Protein AF-A0A7S1H956-F1 (afdb_monomer_lite)

Radius of gyration: 16.51 Å; chains: 1; bounding box: 35×39×51 Å

Structure (mmCIF, N/CA/C/O backbone):
data_AF-A0A7S1H956-F1
#
_entry.id   AF-A0A7S1H956-F1
#
loop_
_atom_site.group_PDB
_atom_site.id
_atom_site.type_symbol
_atom_site.label_atom_id
_atom_site.label_alt_id
_atom_site.label_comp_id
_atom_site.label_asym_id
_atom_site.label_entity_id
_atom_site.label_seq_id
_atom_site.pdbx_PDB_ins_code
_atom_site.Cartn_x
_atom_site.Cartn_y
_atom_site.Cartn_z
_atom_site.occupancy
_atom_site.B_iso_or_equiv
_atom_site.auth_seq_id
_atom_site.auth_comp_id
_atom_site.auth_asym_id
_atom_site.auth_atom_id
_atom_site.pdbx_PDB_model_num
ATOM 1 N N . MET A 1 1 ? -16.753 0.304 27.787 1.00 41.56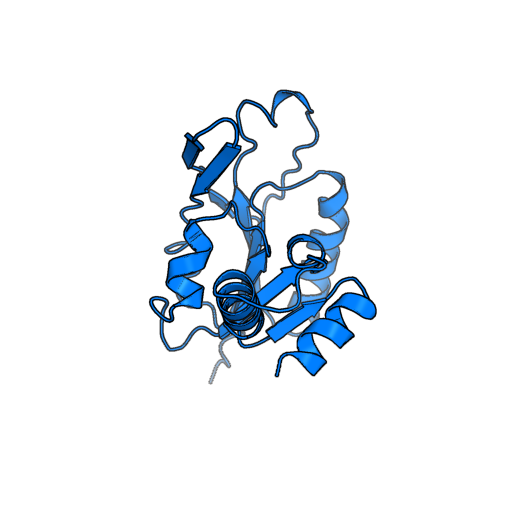 1 MET A N 1
ATOM 2 C CA . MET A 1 1 ? -15.673 -0.379 27.042 1.00 41.56 1 MET A CA 1
ATOM 3 C C . MET A 1 1 ? -15.398 0.454 25.802 1.00 41.56 1 MET A C 1
ATOM 5 O O . MET A 1 1 ? -16.327 0.663 25.037 1.00 41.56 1 MET A O 1
ATOM 9 N N . SER A 1 2 ? -14.199 1.025 25.660 1.00 50.59 2 SER A N 1
ATOM 10 C CA . SER A 1 2 ? -13.830 1.752 24.438 1.00 50.59 2 SER A CA 1
ATOM 11 C C . SER A 1 2 ? -13.749 0.735 23.302 1.00 50.59 2 SER A C 1
ATOM 13 O O . SER A 1 2 ? -12.949 -0.196 23.386 1.00 50.59 2 SER A O 1
ATOM 15 N N . VAL A 1 3 ? -14.621 0.845 22.301 1.00 58.50 3 VAL A N 1
ATOM 16 C CA . VAL A 1 3 ? -14.518 0.021 21.093 1.00 58.50 3 VAL A CA 1
ATOM 17 C C . VAL A 1 3 ? -13.251 0.476 20.378 1.00 58.50 3 VAL A C 1
ATOM 19 O O . VAL A 1 3 ? -13.143 1.638 19.987 1.00 58.50 3 VAL A O 1
ATOM 22 N N . SER A 1 4 ? -12.261 -0.410 20.267 1.00 82.62 4 SER A N 1
ATOM 23 C CA . SER A 1 4 ? -11.041 -0.121 19.516 1.00 82.62 4 SER A CA 1
ATOM 24 C C . SER A 1 4 ? -11.409 0.187 18.067 1.00 82.62 4 SER A C 1
ATOM 26 O O . SER A 1 4 ? -12.098 -0.605 17.422 1.00 82.62 4 SER A O 1
ATOM 28 N N . ARG A 1 5 ? -10.970 1.342 17.566 1.00 91.25 5 ARG A N 1
ATOM 29 C CA . ARG A 1 5 ? -11.210 1.759 16.182 1.00 91.25 5 ARG A CA 1
ATOM 30 C C . ARG A 1 5 ? -10.495 0.800 15.223 1.00 91.25 5 ARG A C 1
ATOM 32 O O . ARG A 1 5 ? -9.301 0.580 15.435 1.00 91.25 5 ARG A O 1
ATOM 39 N N . PRO A 1 6 ? -11.168 0.257 14.191 1.00 94.88 6 PRO A N 1
ATOM 40 C CA . PRO A 1 6 ? -10.502 -0.593 13.213 1.00 94.88 6 PRO A CA 1
ATOM 41 C C . PRO A 1 6 ? -9.398 0.172 12.483 1.00 94.88 6 PRO A C 1
ATOM 43 O O . PRO A 1 6 ? -9.610 1.313 12.055 1.00 94.88 6 PRO A O 1
ATOM 46 N N . ARG A 1 7 ? -8.233 -0.455 12.331 1.00 96.06 7 ARG A N 1
ATOM 47 C CA . ARG A 1 7 ? -7.028 0.147 11.750 1.00 96.06 7 ARG A CA 1
ATOM 48 C C . ARG A 1 7 ? -6.772 -0.426 10.362 1.00 96.06 7 ARG A C 1
ATOM 50 O O . ARG A 1 7 ? -6.615 -1.638 10.196 1.00 96.06 7 ARG A O 1
ATOM 57 N N . VAL A 1 8 ? -6.709 0.451 9.366 1.00 96.94 8 VAL A N 1
ATOM 58 C CA . VAL A 1 8 ? -6.522 0.101 7.956 1.00 96.94 8 VAL A CA 1
ATOM 59 C C . VAL A 1 8 ? -5.231 0.725 7.450 1.00 96.94 8 VAL A C 1
ATOM 61 O O . VAL A 1 8 ? -5.085 1.944 7.441 1.00 96.94 8 VAL A O 1
ATOM 64 N N . ALA A 1 9 ? -4.310 -0.109 6.981 1.00 97.00 9 ALA A N 1
ATOM 65 C CA . ALA A 1 9 ? -3.081 0.328 6.340 1.00 97.00 9 ALA A CA 1
ATOM 66 C C . ALA A 1 9 ? -3.213 0.251 4.819 1.00 97.00 9 ALA A C 1
ATOM 68 O O . ALA A 1 9 ? -3.568 -0.792 4.274 1.00 97.00 9 ALA A O 1
ATOM 69 N N . VAL A 1 10 ? -2.874 1.331 4.121 1.00 97.31 10 VAL A N 1
ATOM 70 C CA . VAL A 1 10 ? -2.834 1.382 2.659 1.00 97.31 10 VAL A CA 1
ATOM 71 C C . VAL A 1 10 ? -1.410 1.625 2.198 1.00 97.31 10 VAL A C 1
ATOM 73 O O . VAL A 1 10 ? -0.765 2.584 2.620 1.00 97.31 10 VAL A O 1
ATOM 76 N N . LEU A 1 11 ? -0.921 0.744 1.329 1.00 95.88 11 LEU A N 1
ATOM 77 C CA . LEU A 1 11 ? 0.460 0.747 0.875 1.00 95.88 11 LEU A CA 1
ATOM 78 C C . LEU A 1 11 ? 0.549 1.396 -0.501 1.00 95.88 11 LEU A C 1
ATOM 80 O O . LEU A 1 11 ? -0.257 1.122 -1.391 1.00 95.88 11 LEU A O 1
ATOM 84 N N . GLN A 1 12 ? 1.555 2.241 -0.687 1.00 93.88 12 GLN A N 1
ATOM 85 C CA . GLN A 1 12 ? 1.967 2.771 -1.981 1.00 93.88 12 GLN A CA 1
ATOM 86 C C . GLN A 1 12 ? 3.472 2.577 -2.132 1.00 93.88 12 GLN A C 1
ATOM 88 O O . GLN A 1 12 ? 4.239 2.952 -1.250 1.00 93.88 12 GLN A O 1
ATOM 93 N N . HIS A 1 13 ? 3.942 2.037 -3.255 1.00 90.81 13 HIS A N 1
ATOM 94 C CA . HIS A 1 13 ? 5.391 1.924 -3.446 1.00 90.81 13 HIS A CA 1
ATOM 95 C C . HIS A 1 13 ? 6.055 3.308 -3.568 1.00 90.81 13 HIS A C 1
ATOM 97 O O . HIS A 1 13 ? 7.206 3.466 -3.180 1.00 90.81 13 HIS A O 1
ATOM 103 N N . ARG A 1 14 ? 5.317 4.306 -4.072 1.00 90.38 14 ARG A N 1
ATOM 104 C CA . ARG A 1 14 ? 5.661 5.733 -4.069 1.00 90.38 14 ARG A CA 1
ATOM 105 C C . ARG A 1 14 ? 4.384 6.563 -3.987 1.00 90.38 14 ARG A C 1
ATOM 107 O O . ARG A 1 14 ? 3.371 6.181 -4.576 1.00 90.38 14 ARG A O 1
ATOM 114 N N . LEU A 1 15 ? 4.424 7.704 -3.306 1.00 90.56 15 LEU A N 1
ATOM 115 C CA . LEU A 1 15 ? 3.285 8.619 -3.258 1.00 90.56 15 LEU A CA 1
ATOM 116 C C . LEU A 1 15 ? 3.361 9.625 -4.409 1.00 90.56 15 LEU A C 1
ATOM 118 O O . LEU A 1 15 ? 4.283 10.431 -4.488 1.00 90.56 15 LEU A O 1
ATOM 122 N N . LEU A 1 16 ? 2.381 9.574 -5.309 1.00 89.19 16 LEU A N 1
ATOM 123 C CA . LEU A 1 16 ? 2.305 10.468 -6.464 1.00 89.19 16 LEU A CA 1
ATOM 124 C C . LEU A 1 16 ? 1.541 11.741 -6.118 1.00 89.19 16 LEU A C 1
ATOM 126 O O . LEU A 1 16 ? 0.505 11.669 -5.459 1.00 89.19 16 LEU A O 1
ATOM 130 N N . HIS A 1 17 ? 1.998 12.890 -6.618 1.00 87.75 17 HIS A N 1
ATOM 131 C CA . HIS A 1 17 ? 1.396 14.191 -6.318 1.00 87.75 17 HIS A CA 1
ATOM 132 C C . HIS A 1 17 ? -0.106 14.241 -6.653 1.00 87.75 17 HIS A C 1
ATOM 134 O O . HIS A 1 17 ? -0.912 14.713 -5.858 1.00 87.75 17 HIS A O 1
ATOM 140 N N . TYR A 1 18 ? -0.524 13.653 -7.778 1.00 88.81 18 TYR A N 1
ATOM 141 C CA . TYR A 1 18 ? -1.945 13.605 -8.143 1.00 88.81 18 TYR A CA 1
ATOM 142 C C . TYR A 1 18 ? -2.798 12.731 -7.200 1.00 88.81 18 TYR A C 1
ATOM 144 O O . TYR A 1 18 ? -4.018 12.869 -7.179 1.00 88.81 18 TYR A O 1
ATOM 152 N N . ARG A 1 19 ? -2.188 11.820 -6.423 1.00 91.12 19 ARG A N 1
ATOM 153 C CA . ARG A 1 19 ? -2.896 10.957 -5.458 1.00 91.12 19 ARG A CA 1
ATOM 154 C C . ARG A 1 19 ? -3.097 11.621 -4.098 1.00 91.12 19 ARG A C 1
ATOM 156 O O . ARG A 1 19 ? -3.827 11.072 -3.280 1.00 91.12 19 ARG A O 1
ATOM 163 N N . LEU A 1 20 ? -2.503 12.789 -3.849 1.00 93.44 20 LEU A N 1
ATOM 164 C CA . LEU A 1 20 ? -2.624 13.480 -2.561 1.00 93.44 20 LEU A CA 1
ATOM 165 C C . LEU A 1 20 ? -4.085 13.776 -2.204 1.00 93.44 20 LEU A C 1
ATOM 167 O O . LEU A 1 20 ? -4.537 13.413 -1.122 1.00 93.44 20 LEU A O 1
ATOM 171 N N . GLY A 1 21 ? -4.846 14.347 -3.145 1.00 94.94 21 GLY A N 1
ATOM 172 C CA . GLY A 1 21 ? -6.262 14.665 -2.930 1.00 94.94 21 GLY A CA 1
ATOM 173 C C . GLY A 1 21 ? -7.121 13.429 -2.649 1.00 94.94 21 GLY A C 1
ATOM 174 O O . GLY A 1 21 ? -7.993 13.471 -1.785 1.00 94.94 21 GLY A O 1
ATOM 175 N N . LEU A 1 22 ? -6.827 12.309 -3.316 1.00 95.12 22 LEU A N 1
ATOM 176 C CA . LEU A 1 22 ? -7.491 11.029 -3.062 1.00 95.12 22 LEU A CA 1
ATOM 177 C C . LEU A 1 22 ? -7.268 10.564 -1.618 1.00 95.12 22 LEU A C 1
ATOM 179 O O . LEU A 1 22 ? -8.222 10.182 -0.947 1.00 95.12 22 LEU A O 1
ATOM 183 N N . PHE A 1 23 ? -6.025 10.599 -1.135 1.00 96.44 23 PHE A N 1
ATOM 184 C CA . PHE A 1 23 ? -5.698 10.126 0.210 1.00 96.44 23 PHE A CA 1
ATOM 185 C C . PHE A 1 23 ? -6.210 11.045 1.319 1.00 96.44 23 PHE A C 1
ATOM 187 O O . PHE A 1 23 ? -6.644 10.539 2.351 1.00 96.44 23 PHE A O 1
ATOM 194 N N . GLU A 1 24 ? -6.230 12.362 1.108 1.00 97.00 24 GLU A N 1
ATOM 195 C CA . GLU A 1 24 ? -6.876 13.291 2.045 1.00 97.00 24 GLU A CA 1
ATOM 196 C C . GLU A 1 24 ? -8.378 13.011 2.172 1.00 97.00 24 GLU A C 1
ATOM 198 O O . GLU A 1 24 ? -8.896 12.844 3.278 1.00 97.00 24 GLU A O 1
ATOM 203 N N . GLN A 1 25 ? -9.080 12.871 1.043 1.00 97.12 25 GLN A N 1
ATOM 204 C CA . GLN A 1 25 ? -10.508 12.546 1.055 1.00 97.12 25 GLN A CA 1
ATOM 205 C C . GLN A 1 25 ? -10.776 11.171 1.672 1.00 97.12 25 GLN A C 1
ATOM 207 O O . GLN A 1 25 ? -11.722 11.021 2.447 1.00 97.12 25 GLN A O 1
ATOM 212 N N . LEU A 1 26 ? -9.928 10.180 1.382 1.00 96.69 26 LEU A N 1
ATOM 213 C CA . LEU A 1 26 ? -10.033 8.849 1.972 1.00 96.69 26 LEU A CA 1
ATOM 214 C C . LEU A 1 26 ? -9.862 8.904 3.493 1.00 96.69 26 LEU A C 1
ATOM 216 O O . LEU A 1 26 ? -10.647 8.286 4.209 1.00 96.69 26 LEU A O 1
ATOM 220 N N . ARG A 1 27 ? -8.902 9.689 4.000 1.00 96.56 27 ARG A N 1
ATOM 221 C CA . ARG A 1 27 ? -8.704 9.875 5.443 1.00 96.56 27 ARG A CA 1
ATOM 222 C C . ARG A 1 27 ? -9.937 10.477 6.108 1.00 96.56 27 ARG A C 1
ATOM 224 O O . ARG A 1 27 ? -10.394 9.945 7.114 1.00 96.56 27 ARG A O 1
ATOM 231 N N . ILE A 1 28 ? -10.513 11.530 5.526 1.00 97.19 28 ILE A N 1
ATOM 232 C CA . ILE A 1 28 ? -11.742 12.165 6.032 1.00 97.19 28 ILE A CA 1
ATOM 233 C C . ILE A 1 28 ? -12.913 11.168 6.025 1.00 97.19 28 ILE A C 1
ATOM 235 O O . ILE A 1 28 ? -13.656 11.053 7.004 1.00 97.19 28 ILE A O 1
ATOM 239 N N . ALA A 1 29 ? -13.067 10.405 4.941 1.00 97.38 29 ALA A N 1
ATOM 240 C CA . ALA A 1 29 ? -14.120 9.403 4.816 1.00 97.38 29 ALA A CA 1
ATOM 241 C C . ALA A 1 29 ? -13.970 8.260 5.836 1.00 97.38 29 ALA A C 1
ATOM 243 O O . ALA A 1 29 ? -14.979 7.813 6.387 1.00 97.38 29 ALA A O 1
ATOM 244 N N . CYS A 1 30 ? -12.742 7.817 6.113 1.00 96.38 30 CYS A N 1
ATOM 245 C CA . CYS A 1 30 ? -12.435 6.838 7.155 1.00 96.38 30 CYS A CA 1
ATOM 246 C C . CYS A 1 30 ? -12.718 7.393 8.555 1.00 96.38 30 CYS A C 1
ATOM 248 O O . CYS A 1 30 ? -13.404 6.734 9.337 1.00 96.38 30 CYS A O 1
ATOM 250 N N . GLU A 1 31 ? -12.280 8.621 8.840 1.00 95.94 31 GLU A N 1
ATOM 251 C CA . GLU A 1 31 ? -12.477 9.272 10.138 1.00 95.94 31 GLU A CA 1
ATOM 252 C C . GLU A 1 31 ? -13.967 9.409 10.474 1.00 95.94 31 GLU A C 1
ATOM 254 O O . GLU A 1 31 ? -14.401 9.003 11.550 1.00 95.94 31 GLU A O 1
ATOM 259 N N . SER A 1 32 ? -14.783 9.864 9.514 1.00 96.50 32 SER A N 1
ATOM 260 C CA . SER A 1 32 ? -16.244 9.969 9.683 1.00 96.50 32 SER A CA 1
ATOM 261 C C . SER A 1 32 ? -16.947 8.630 9.954 1.00 96.50 32 SER A C 1
ATOM 263 O O . SER A 1 32 ? -18.083 8.615 10.422 1.00 96.50 32 SER A O 1
ATOM 265 N N . ARG A 1 33 ? -16.280 7.503 9.673 1.00 95.94 33 ARG A N 1
ATOM 266 C CA . ARG A 1 3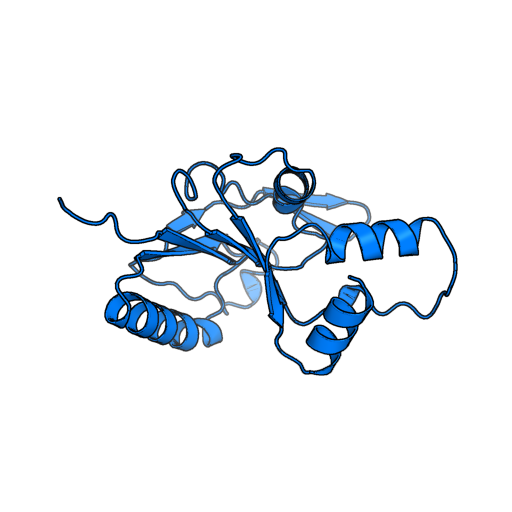3 ? -16.770 6.134 9.902 1.00 95.94 33 ARG A CA 1
ATOM 267 C C . ARG A 1 33 ? -16.110 5.460 11.108 1.00 95.94 33 ARG A C 1
ATOM 269 O O . ARG A 1 33 ? -16.330 4.273 11.328 1.00 95.94 33 ARG A O 1
ATOM 276 N N . GLY A 1 34 ? -15.298 6.186 11.879 1.00 96.00 34 GLY A N 1
ATOM 277 C CA . GLY A 1 34 ? -14.598 5.646 13.045 1.00 96.00 34 GLY A CA 1
ATOM 278 C C . GLY A 1 34 ? -13.433 4.711 12.704 1.00 96.00 34 GLY A C 1
ATOM 279 O O . GLY A 1 34 ? -12.987 3.960 13.569 1.00 96.00 34 GLY A O 1
ATOM 280 N N . LEU A 1 35 ? -12.918 4.756 11.473 1.00 95.75 35 LEU A N 1
ATOM 281 C CA . LEU A 1 35 ? -11.761 3.976 11.028 1.00 95.75 35 LEU A CA 1
ATOM 282 C C . LEU A 1 35 ? -10.475 4.789 11.219 1.00 95.75 35 LEU A C 1
ATOM 284 O O . LEU A 1 35 ? -10.481 6.003 11.026 1.00 95.75 35 LEU A O 1
ATOM 288 N N . ASP A 1 36 ? -9.383 4.134 11.601 1.00 95.81 36 ASP A N 1
ATOM 289 C CA . ASP A 1 36 ? -8.035 4.717 11.629 1.00 95.81 36 ASP A CA 1
ATOM 290 C C . ASP A 1 36 ? -7.301 4.334 10.337 1.00 95.81 36 ASP A C 1
ATOM 292 O O . ASP A 1 36 ? -6.993 3.161 10.116 1.00 95.81 36 ASP A O 1
ATOM 296 N N . LEU A 1 37 ? -7.065 5.313 9.459 1.00 97.19 37 LEU A N 1
ATOM 297 C CA . LEU A 1 37 ? -6.374 5.108 8.188 1.00 97.19 37 LEU A CA 1
ATOM 298 C C . LEU A 1 37 ? -4.894 5.468 8.315 1.00 97.19 37 LEU A C 1
ATOM 300 O O . LEU A 1 37 ? -4.543 6.621 8.561 1.00 97.19 37 LEU A O 1
ATOM 304 N N . GLN A 1 38 ? -4.032 4.508 7.997 1.00 96.50 38 GLN A N 1
ATOM 305 C CA . GLN A 1 38 ? -2.597 4.710 7.856 1.00 96.50 38 GLN A CA 1
ATOM 306 C C . GLN A 1 38 ? -2.198 4.591 6.392 1.00 96.50 38 GLN A C 1
ATOM 308 O O . GLN A 1 38 ? -2.434 3.574 5.743 1.00 96.50 38 GLN A O 1
ATOM 313 N N . LEU A 1 39 ? -1.560 5.632 5.867 1.00 97.06 39 LEU A N 1
ATOM 314 C CA . LEU A 1 39 ? -0.930 5.589 4.556 1.00 97.06 39 LEU A CA 1
ATOM 315 C C . LEU A 1 39 ? 0.556 5.323 4.746 1.00 97.06 39 LEU A C 1
ATOM 317 O O . LEU A 1 39 ? 1.253 6.129 5.359 1.00 97.06 39 LEU A O 1
ATOM 321 N N . ILE A 1 40 ? 1.035 4.214 4.195 1.00 96.19 40 ILE A N 1
ATOM 322 C CA . ILE A 1 40 ? 2.453 3.880 4.168 1.00 96.19 40 ILE A CA 1
ATOM 323 C C . ILE A 1 40 ? 2.929 4.005 2.730 1.00 96.19 40 ILE A C 1
ATOM 325 O O . ILE A 1 40 ? 2.409 3.331 1.837 1.00 96.19 40 ILE A O 1
ATOM 329 N N . HIS A 1 41 ? 3.930 4.848 2.494 1.00 94.94 41 HIS A N 1
ATOM 330 C CA . HIS A 1 41 ? 4.508 4.986 1.166 1.00 94.94 41 HIS A CA 1
ATOM 331 C C . HIS A 1 41 ? 6.023 4.871 1.153 1.00 94.94 41 HIS A C 1
ATOM 333 O O . HIS A 1 41 ? 6.704 5.210 2.116 1.00 94.94 41 HIS A O 1
ATOM 339 N N . GLY A 1 42 ? 6.548 4.377 0.039 1.00 90.31 42 GLY A N 1
ATOM 340 C CA . GLY A 1 42 ? 7.977 4.381 -0.205 1.00 90.31 42 GLY A CA 1
ATOM 341 C C . GLY A 1 42 ? 8.488 5.735 -0.691 1.00 90.31 42 GLY A C 1
ATOM 342 O O . GLY A 1 42 ? 7.716 6.566 -1.187 1.00 90.31 42 GLY A O 1
ATOM 343 N N . ASP A 1 43 ? 9.798 5.928 -0.582 1.00 81.81 43 ASP A N 1
ATOM 344 C CA . ASP A 1 43 ? 10.512 6.979 -1.309 1.00 81.81 43 ASP A CA 1
ATOM 345 C C . ASP A 1 43 ? 10.553 6.675 -2.813 1.00 81.81 43 ASP A C 1
ATOM 347 O O . ASP A 1 43 ? 10.591 5.510 -3.231 1.00 81.81 43 ASP A O 1
ATOM 351 N N . ALA A 1 44 ? 10.597 7.730 -3.632 1.00 71.19 44 ALA A N 1
ATOM 352 C CA . ALA A 1 44 ? 10.875 7.589 -5.055 1.00 71.19 44 ALA A CA 1
ATOM 353 C C . ALA A 1 44 ? 12.250 6.936 -5.257 1.00 71.19 44 ALA A C 1
ATOM 355 O O . ALA A 1 44 ? 13.235 7.312 -4.615 1.00 71.19 44 ALA A O 1
ATOM 356 N N . THR A 1 45 ? 12.335 5.961 -6.164 1.00 66.19 45 THR A N 1
ATOM 357 C CA . THR A 1 45 ? 13.635 5.397 -6.550 1.00 66.19 45 THR A CA 1
ATOM 358 C C . THR A 1 45 ? 14.514 6.477 -7.201 1.00 66.19 45 THR A C 1
ATOM 360 O O . THR A 1 45 ? 13.984 7.470 -7.700 1.00 66.19 45 THR A O 1
ATOM 363 N N . PRO A 1 46 ? 15.847 6.307 -7.286 1.00 65.38 46 PRO A N 1
ATOM 364 C CA . PRO A 1 46 ? 16.703 7.262 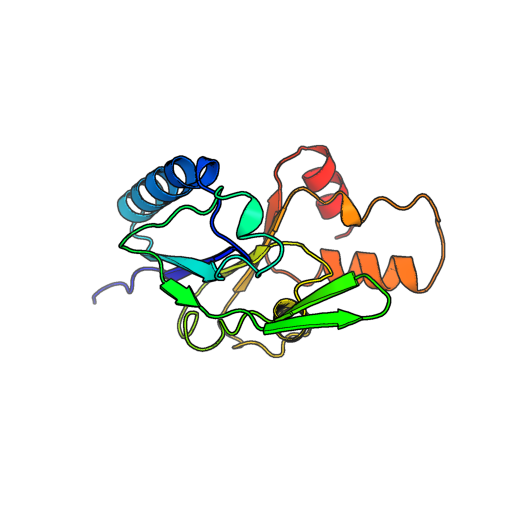-7.999 1.00 65.38 46 PRO A CA 1
ATOM 365 C C . PRO A 1 46 ? 16.261 7.513 -9.451 1.00 65.38 46 PRO A C 1
ATOM 367 O O . PRO A 1 46 ? 16.340 8.637 -9.938 1.00 65.38 46 PRO A O 1
ATOM 370 N N . THR A 1 47 ? 15.740 6.482 -10.126 1.00 62.41 47 THR A N 1
ATOM 371 C CA . THR A 1 47 ? 15.164 6.569 -11.476 1.00 62.41 47 THR A CA 1
ATOM 372 C C . THR A 1 47 ? 13.823 7.308 -11.510 1.00 62.41 47 THR A C 1
ATOM 374 O O . THR A 1 47 ? 13.543 8.028 -12.466 1.00 62.41 47 THR A O 1
ATOM 377 N N . GLU A 1 48 ? 12.996 7.176 -10.473 1.00 64.94 48 GLU A N 1
ATOM 378 C CA . GLU A 1 48 ? 11.701 7.858 -10.355 1.00 64.94 48 GLU A CA 1
ATOM 379 C C . GLU A 1 48 ? 11.841 9.311 -9.869 1.00 64.94 48 GLU A C 1
ATOM 381 O O . GLU A 1 48 ? 11.079 10.170 -10.308 1.00 64.94 48 GLU A O 1
ATOM 386 N N . ALA A 1 49 ? 12.839 9.619 -9.034 1.00 64.44 49 ALA A N 1
ATOM 387 C CA . ALA A 1 49 ? 13.091 10.952 -8.478 1.00 64.44 49 ALA A CA 1
ATOM 388 C C . ALA A 1 49 ? 13.331 12.016 -9.565 1.00 64.44 49 ALA A C 1
ATOM 390 O O . ALA A 1 49 ? 13.002 13.188 -9.379 1.00 64.44 49 ALA A O 1
ATOM 391 N N . VAL A 1 50 ? 13.822 11.598 -10.738 1.00 66.88 50 VAL A N 1
ATOM 392 C CA . VAL A 1 50 ? 13.992 12.457 -11.922 1.00 66.88 50 VAL A CA 1
ATOM 393 C C . VAL A 1 50 ? 12.666 13.085 -12.369 1.00 66.88 50 VAL A C 1
ATOM 395 O O . VAL A 1 50 ? 12.654 14.207 -12.872 1.00 66.88 50 VAL A O 1
ATOM 398 N N . ARG A 1 51 ? 11.534 12.400 -12.154 1.00 68.06 51 ARG A N 1
ATOM 399 C CA . ARG A 1 51 ? 10.205 12.846 -12.603 1.00 68.06 51 ARG A CA 1
ATOM 400 C C . ARG A 1 51 ? 9.596 13.951 -11.739 1.00 68.06 51 ARG A C 1
ATOM 402 O O . ARG A 1 51 ? 8.619 14.550 -12.176 1.00 68.06 51 ARG A O 1
ATOM 409 N N . LYS A 1 52 ? 10.155 14.230 -10.550 1.00 71.06 52 LYS A N 1
ATOM 410 C CA . LYS A 1 52 ? 9.690 15.266 -9.600 1.00 71.06 52 LYS A CA 1
ATOM 411 C C . LYS A 1 52 ? 8.175 15.231 -9.315 1.00 71.06 52 LYS A C 1
ATOM 413 O O . LYS A 1 52 ? 7.585 16.241 -8.953 1.00 71.06 52 LYS A O 1
ATOM 418 N N . ASP A 1 53 ? 7.548 14.063 -9.451 1.00 78.69 53 ASP A N 1
ATOM 419 C CA . ASP A 1 53 ? 6.106 13.829 -9.287 1.00 78.69 53 ASP A CA 1
ATOM 420 C C . ASP A 1 53 ? 5.754 13.270 -7.897 1.00 78.69 53 ASP A C 1
ATOM 422 O O . ASP A 1 53 ? 4.641 12.787 -7.674 1.00 78.69 53 ASP A O 1
ATOM 426 N N . THR A 1 54 ? 6.704 13.312 -6.959 1.00 79.44 54 THR A N 1
ATOM 427 C CA . THR A 1 54 ? 6.542 12.777 -5.603 1.00 79.44 54 THR A CA 1
ATOM 428 C C . THR A 1 54 ? 5.739 13.748 -4.746 1.00 79.44 54 THR A C 1
ATOM 430 O O . THR A 1 54 ? 6.080 14.923 -4.628 1.00 79.44 54 THR A O 1
ATOM 433 N N . GLY A 1 55 ? 4.654 13.255 -4.157 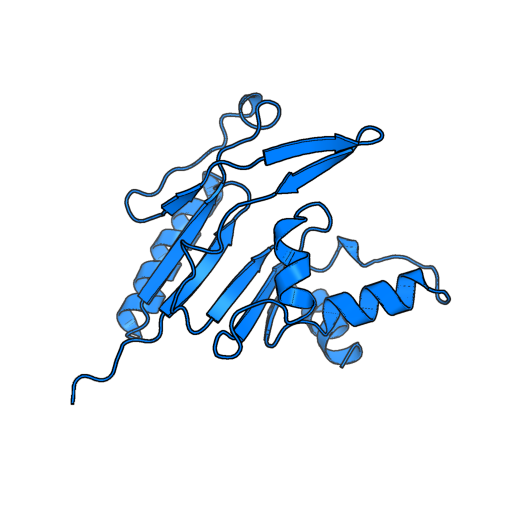1.00 81.25 55 GLY A N 1
ATOM 434 C CA . GLY A 1 55 ? 3.876 13.972 -3.156 1.00 81.25 55 GLY A CA 1
ATOM 435 C C . GLY A 1 55 ? 4.277 13.562 -1.740 1.00 81.25 55 GLY A C 1
ATOM 436 O O . GLY A 1 55 ? 4.811 12.475 -1.532 1.00 81.25 55 GLY A O 1
ATOM 437 N N . THR A 1 56 ? 3.979 14.413 -0.762 1.00 86.19 56 THR A N 1
ATOM 438 C CA . THR A 1 56 ? 4.139 14.116 0.666 1.00 86.19 56 THR A CA 1
ATOM 439 C C . THR A 1 56 ? 2.853 14.465 1.410 1.00 86.19 56 THR A C 1
ATOM 441 O O . THR A 1 56 ? 2.153 15.411 1.046 1.00 86.19 56 THR A O 1
ATOM 444 N N . LEU A 1 57 ? 2.523 13.683 2.439 1.00 90.56 57 LEU A N 1
ATOM 445 C CA . LEU A 1 57 ? 1.408 13.950 3.350 1.00 90.56 57 LEU A CA 1
ATOM 446 C C . LEU A 1 57 ? 1.940 13.908 4.786 1.00 90.56 57 LEU A C 1
ATOM 448 O O . LEU A 1 57 ? 2.551 12.904 5.145 1.00 90.56 57 LEU A O 1
ATOM 452 N N . PRO A 1 58 ? 1.711 14.940 5.621 1.00 91.38 58 PRO A N 1
ATOM 453 C CA . PRO A 1 58 ? 2.289 15.007 6.969 1.00 91.38 58 PRO A CA 1
ATOM 454 C C . PRO A 1 58 ? 1.891 13.854 7.896 1.00 91.38 58 PRO A C 1
ATOM 456 O O . PRO A 1 58 ? 2.604 13.547 8.844 1.00 91.38 58 PRO A O 1
ATOM 459 N N . TRP A 1 59 ? 0.738 13.234 7.642 1.00 94.12 59 TRP A N 1
ATOM 460 C CA . TRP A 1 59 ? 0.204 12.122 8.429 1.00 94.12 59 TRP A CA 1
ATOM 461 C C . TRP A 1 59 ? 0.583 10.743 7.866 1.00 94.12 59 TRP A C 1
ATOM 463 O O . TRP A 1 59 ? 0.257 9.727 8.478 1.00 94.12 59 TRP A O 1
ATOM 473 N N . ALA A 1 60 ? 1.237 10.683 6.702 1.00 95.12 60 ALA A N 1
ATOM 474 C CA . ALA A 1 60 ? 1.644 9.426 6.092 1.00 95.12 60 ALA A CA 1
ATOM 475 C C . ALA A 1 60 ? 3.000 8.957 6.635 1.00 95.12 60 ALA A C 1
ATOM 477 O O . ALA A 1 60 ? 3.895 9.751 6.914 1.00 95.12 60 ALA A O 1
ATOM 478 N N . THR A 1 61 ? 3.166 7.642 6.758 1.00 94.69 61 THR A N 1
ATOM 479 C CA . THR A 1 61 ? 4.438 7.026 7.143 1.00 94.69 61 THR A CA 1
ATOM 480 C C . THR A 1 61 ? 5.274 6.750 5.902 1.00 94.69 61 THR A C 1
ATOM 482 O O . THR A 1 61 ? 4.878 5.981 5.024 1.00 94.69 61 THR A O 1
ATOM 485 N N . THR A 1 62 ? 6.455 7.352 5.839 1.00 93.44 62 THR A N 1
ATOM 486 C CA . THR A 1 62 ? 7.418 7.103 4.766 1.00 93.44 62 THR A CA 1
ATOM 487 C C . THR A 1 62 ? 8.368 5.969 5.148 1.00 93.44 62 THR A C 1
ATOM 489 O O . THR A 1 62 ? 8.888 5.931 6.263 1.00 93.44 62 THR A O 1
ATOM 492 N N . VAL A 1 63 ? 8.614 5.043 4.221 1.00 93.06 63 VAL A N 1
ATOM 493 C CA . VAL A 1 63 ? 9.564 3.935 4.387 1.00 93.06 63 VAL A CA 1
ATOM 494 C C . VAL A 1 63 ? 10.585 3.912 3.254 1.00 93.06 63 VAL A C 1
ATOM 496 O O . VAL A 1 63 ? 10.274 4.167 2.092 1.00 93.06 63 VAL A O 1
ATOM 499 N N . LYS A 1 64 ? 11.827 3.546 3.570 1.00 91.56 64 LYS A N 1
ATOM 500 C CA . LYS A 1 64 ? 12.889 3.473 2.566 1.00 91.56 64 LYS A CA 1
ATOM 501 C C . LYS A 1 64 ? 12.817 2.159 1.789 1.00 91.56 64 LYS A C 1
ATOM 503 O O . LYS A 1 64 ? 13.116 1.090 2.328 1.00 91.56 64 LYS A O 1
ATOM 508 N N . ASN A 1 65 ? 12.469 2.243 0.509 1.00 92.00 65 ASN A N 1
ATOM 509 C CA . ASN A 1 65 ? 12.458 1.089 -0.385 1.00 92.00 65 ASN A CA 1
ATOM 510 C C . ASN A 1 65 ? 13.879 0.595 -0.682 1.00 92.00 65 ASN A C 1
ATOM 512 O O . ASN A 1 65 ? 14.809 1.383 -0.865 1.00 92.00 65 ASN A O 1
ATOM 516 N N . ARG A 1 66 ? 14.034 -0.724 -0.805 1.00 91.94 66 ARG A N 1
ATOM 517 C CA . ARG A 1 66 ? 15.217 -1.344 -1.412 1.00 91.94 66 ARG A CA 1
ATOM 518 C C . ARG A 1 66 ? 14.886 -1.710 -2.850 1.00 91.94 66 ARG A C 1
ATOM 520 O O . ARG A 1 66 ? 13.821 -2.268 -3.106 1.00 91.94 66 ARG A O 1
ATOM 527 N N . VAL A 1 67 ? 15.788 -1.382 -3.767 1.00 90.12 67 VAL A N 1
ATOM 528 C CA . VAL A 1 67 ? 15.608 -1.607 -5.202 1.00 90.12 67 VAL A CA 1
ATOM 529 C C . VAL A 1 67 ? 16.789 -2.410 -5.716 1.00 90.12 67 VAL A C 1
ATOM 531 O O . VAL A 1 67 ? 17.936 -2.064 -5.436 1.00 90.12 67 VAL A O 1
ATOM 534 N N . TRP A 1 68 ? 16.508 -3.455 -6.483 1.00 90.62 68 TRP A N 1
ATOM 535 C CA . TRP A 1 68 ? 17.518 -4.219 -7.204 1.00 90.62 68 TRP A CA 1
ATOM 536 C C . TRP A 1 68 ? 17.146 -4.272 -8.676 1.00 90.62 68 TRP A C 1
ATOM 538 O O . TRP A 1 68 ? 16.005 -4.582 -9.009 1.00 90.62 68 TRP A O 1
ATOM 548 N N . ASN A 1 69 ? 18.109 -4.010 -9.556 1.00 87.88 69 ASN A N 1
ATOM 549 C CA . ASN A 1 69 ? 17.920 -4.220 -10.983 1.00 87.88 69 ASN A CA 1
ATOM 550 C C . ASN A 1 69 ? 18.365 -5.644 -11.341 1.00 87.88 69 ASN A C 1
ATOM 552 O O . ASN A 1 69 ? 19.525 -6.004 -11.148 1.00 87.88 69 ASN A O 1
ATOM 556 N N . VAL A 1 70 ? 17.438 -6.465 -11.832 1.00 85.81 70 VAL A N 1
ATOM 557 C CA . VAL A 1 70 ? 17.692 -7.853 -12.230 1.00 85.81 70 VAL A CA 1
ATOM 558 C C . VAL A 1 70 ? 17.216 -8.035 -13.663 1.00 85.81 70 VAL A C 1
ATOM 560 O O . VAL A 1 70 ? 16.036 -7.850 -13.958 1.00 85.81 70 VAL A O 1
ATOM 563 N N . ALA A 1 71 ? 18.138 -8.391 -14.562 1.00 83.56 71 ALA A N 1
ATOM 564 C CA . ALA A 1 71 ? 17.861 -8.577 -15.990 1.00 83.56 71 ALA A CA 1
ATOM 565 C C . ALA A 1 71 ? 17.115 -7.382 -16.633 1.00 83.56 71 ALA A C 1
ATOM 567 O O . ALA A 1 71 ? 16.175 -7.564 -17.407 1.00 83.56 71 ALA A O 1
ATOM 568 N N . GLY A 1 72 ? 17.502 -6.152 -16.272 1.00 80.00 72 GLY A N 1
ATOM 569 C CA . GLY A 1 72 ? 16.897 -4.924 -16.796 1.00 80.00 72 GLY A CA 1
ATOM 570 C C . GLY A 1 72 ? 15.529 -4.575 -16.200 1.00 80.00 72 GLY A C 1
ATOM 571 O O . GLY A 1 72 ? 14.853 -3.690 -16.720 1.00 80.00 72 GLY A O 1
ATOM 572 N N . ARG A 1 73 ? 15.099 -5.250 -15.127 1.00 81.00 73 ARG A N 1
ATOM 573 C CA . ARG A 1 73 ? 13.845 -4.969 -14.414 1.00 81.00 73 ARG A CA 1
ATOM 574 C C . ARG A 1 73 ? 14.119 -4.583 -12.968 1.00 81.00 73 ARG A C 1
ATOM 576 O O . ARG A 1 73 ? 14.917 -5.231 -12.297 1.00 81.00 73 ARG A O 1
ATOM 583 N N . ASP A 1 74 ? 13.401 -3.580 -12.479 1.00 84.81 74 ASP A N 1
ATOM 584 C CA . ASP A 1 74 ? 13.497 -3.150 -11.086 1.00 84.81 74 ASP A CA 1
ATOM 585 C C . ASP A 1 74 ? 12.601 -4.014 -10.195 1.00 84.81 74 ASP A C 1
ATOM 587 O O . ASP A 1 74 ? 11.387 -4.090 -10.395 1.00 84.81 74 ASP A O 1
ATOM 591 N N . LEU A 1 75 ? 13.207 -4.648 -9.196 1.00 89.88 75 LEU A N 1
ATOM 592 C CA . LEU A 1 75 ? 12.543 -5.350 -8.105 1.00 89.88 75 LEU A CA 1
ATOM 593 C C . LEU A 1 75 ? 12.575 -4.468 -6.862 1.00 89.88 75 LEU A C 1
ATOM 595 O O . LEU A 1 75 ? 13.625 -3.934 -6.505 1.00 89.88 75 LEU A O 1
ATOM 599 N N . LEU A 1 76 ? 11.432 -4.333 -6.196 1.00 91.38 76 LEU A N 1
ATOM 600 C CA . LEU A 1 76 ? 11.260 -3.483 -5.025 1.00 91.38 76 LEU A CA 1
ATOM 601 C C . LEU A 1 76 ? 10.947 -4.309 -3.784 1.00 91.38 76 LEU A C 1
ATOM 603 O O . LEU A 1 76 ? 10.099 -5.200 -3.796 1.00 91.38 76 LEU A O 1
ATOM 607 N N . TRP A 1 77 ? 11.584 -3.941 -2.681 1.00 93.81 77 TRP A N 1
ATOM 608 C CA . TRP A 1 77 ? 11.227 -4.388 -1.347 1.00 93.81 77 TRP A CA 1
ATOM 609 C C . TRP A 1 77 ? 10.910 -3.188 -0.469 1.00 93.81 77 TRP A C 1
ATOM 611 O O . TRP A 1 77 ? 11.793 -2.391 -0.141 1.00 93.81 77 TRP A O 1
ATOM 621 N N . GLN A 1 78 ? 9.643 -3.090 -0.076 1.00 94.69 78 GLN A N 1
ATOM 622 C CA . GLN A 1 78 ? 9.149 -2.069 0.832 1.00 94.69 78 GLN A CA 1
ATOM 623 C C . GLN A 1 78 ? 9.050 -2.662 2.247 1.00 94.69 78 GLN A C 1
ATOM 625 O O . GLN A 1 78 ? 8.238 -3.561 2.480 1.00 94.69 78 GLN A O 1
ATOM 630 N N . PRO A 1 79 ? 9.869 -2.211 3.211 1.00 92.81 79 PRO A N 1
ATOM 631 C CA . PRO A 1 79 ? 9.818 -2.723 4.575 1.00 92.81 79 PRO A CA 1
ATOM 632 C C . PRO A 1 79 ? 8.643 -2.089 5.332 1.00 92.81 79 PRO A C 1
ATOM 634 O O . PRO A 1 79 ? 8.806 -1.082 6.010 1.00 92.81 79 PRO A O 1
ATOM 637 N N . PHE A 1 80 ? 7.446 -2.668 5.210 1.00 92.81 80 PHE A N 1
ATOM 638 C CA . PHE A 1 80 ? 6.235 -2.131 5.849 1.00 92.81 80 PHE A CA 1
ATOM 639 C C . PHE A 1 80 ? 5.726 -2.942 7.048 1.00 92.81 80 PHE A C 1
ATOM 641 O O . PHE A 1 80 ? 4.770 -2.524 7.691 1.00 92.81 80 PHE A O 1
ATOM 648 N N . ARG A 1 81 ? 6.343 -4.088 7.376 1.00 91.50 81 ARG A N 1
ATOM 649 C CA . ARG A 1 81 ? 5.854 -5.014 8.419 1.00 91.50 81 ARG A CA 1
ATOM 650 C C . ARG A 1 81 ? 5.628 -4.337 9.773 1.00 91.50 81 ARG A C 1
ATOM 652 O O . ARG A 1 81 ? 4.613 -4.593 10.407 1.00 91.50 81 ARG A O 1
ATOM 659 N N . GLU A 1 82 ? 6.578 -3.517 10.205 1.00 90.88 82 GLU A N 1
ATOM 660 C CA . GLU A 1 82 ? 6.496 -2.796 11.480 1.00 90.88 82 GLU A CA 1
ATOM 661 C C . GLU A 1 82 ? 5.399 -1.728 11.439 1.00 90.88 82 GLU A C 1
ATOM 663 O O . GLU A 1 82 ? 4.605 -1.625 12.368 1.00 90.88 82 GLU A O 1
ATOM 668 N N . ALA A 1 83 ? 5.290 -1.003 10.323 1.00 91.75 83 ALA A N 1
ATOM 669 C CA . ALA A 1 83 ? 4.306 0.062 10.152 1.00 91.75 83 ALA A CA 1
ATOM 670 C C . ALA A 1 83 ? 2.856 -0.449 10.146 1.00 91.75 83 ALA A C 1
ATOM 672 O O . ALA A 1 83 ? 1.957 0.264 10.568 1.00 91.75 83 ALA A O 1
ATOM 673 N N . VAL A 1 84 ? 2.619 -1.689 9.704 1.00 93.12 84 VAL A N 1
ATOM 674 C CA . VAL A 1 84 ? 1.271 -2.284 9.660 1.00 93.12 84 VAL A CA 1
ATOM 675 C C . VAL A 1 84 ? 0.934 -3.136 10.887 1.00 93.12 84 VAL A C 1
ATOM 677 O O . VAL A 1 84 ? -0.093 -3.819 10.915 1.00 93.12 84 VAL A O 1
ATOM 680 N N . GLN A 1 85 ? 1.789 -3.142 11.912 1.00 91.31 85 GLN A N 1
ATOM 681 C CA . GLN A 1 85 ? 1.569 -3.959 13.098 1.00 91.31 85 GLN A CA 1
ATOM 682 C C . GLN A 1 85 ? 0.286 -3.542 13.835 1.00 91.31 85 GLN A C 1
ATOM 684 O O . GLN A 1 85 ? 0.082 -2.381 14.199 1.00 91.31 85 GLN A O 1
ATOM 689 N N . GLY A 1 86 ? -0.584 -4.525 14.081 1.00 90.50 86 GLY A N 1
ATOM 690 C CA . GLY A 1 86 ? -1.876 -4.302 14.729 1.00 90.50 86 GLY A CA 1
ATOM 691 C C . GLY A 1 86 ? -2.917 -3.635 13.828 1.00 90.50 86 GLY A C 1
ATOM 692 O O . GLY A 1 86 ? -3.879 -3.086 14.354 1.00 90.50 86 GLY A O 1
ATOM 693 N N . CYS A 1 87 ? -2.717 -3.638 12.506 1.00 93.88 87 CYS A N 1
ATOM 694 C CA . CYS A 1 87 ? -3.776 -3.316 11.555 1.00 93.88 87 CYS A CA 1
ATOM 695 C C . CYS A 1 87 ? -4.699 -4.521 11.348 1.00 93.88 87 CYS A C 1
ATOM 697 O O . CYS A 1 87 ? -4.239 -5.664 11.255 1.00 93.88 87 CYS A O 1
ATOM 699 N N . ASP A 1 88 ? -5.993 -4.243 11.222 1.00 95.00 88 ASP A N 1
ATOM 700 C CA . ASP A 1 88 ? -7.024 -5.237 10.919 1.00 95.00 88 ASP A CA 1
ATOM 701 C C . ASP A 1 88 ? -7.071 -5.543 9.417 1.00 95.00 88 ASP A C 1
ATOM 703 O O . ASP A 1 88 ? -7.416 -6.654 9.016 1.00 95.00 88 ASP A O 1
ATOM 707 N N . LEU A 1 89 ? -6.692 -4.564 8.585 1.00 96.00 89 LEU A N 1
ATOM 708 C CA . LEU A 1 89 ? -6.639 -4.676 7.130 1.00 96.00 89 LEU A CA 1
ATOM 709 C C . LEU A 1 89 ? -5.373 -4.023 6.565 1.00 96.00 89 LEU A C 1
ATOM 711 O O . LEU A 1 89 ? -5.053 -2.881 6.896 1.00 96.00 89 LEU A O 1
ATOM 715 N N . VAL A 1 90 ? -4.698 -4.724 5.655 1.00 96.50 90 VAL A N 1
ATOM 716 C CA . VAL A 1 90 ? -3.568 -4.213 4.869 1.00 96.50 90 VAL A CA 1
ATOM 717 C C . VAL A 1 90 ? -3.923 -4.244 3.386 1.00 96.50 90 VAL A C 1
ATOM 719 O O . VAL A 1 90 ? -4.145 -5.306 2.811 1.00 96.50 90 VAL A O 1
ATOM 722 N N . VAL A 1 91 ? -3.950 -3.074 2.754 1.00 96.50 91 VAL A N 1
ATOM 723 C CA . VAL A 1 91 ? -4.259 -2.895 1.334 1.00 96.50 91 VAL A CA 1
ATOM 724 C C . VAL A 1 91 ? -2.961 -2.759 0.542 1.00 96.50 91 VAL A C 1
ATOM 726 O O . VAL A 1 91 ? -2.257 -1.752 0.643 1.00 96.50 91 VAL A O 1
ATOM 729 N N . LEU A 1 92 ? -2.646 -3.774 -0.258 1.00 94.94 92 LEU A N 1
ATOM 730 C CA . LEU A 1 92 ? -1.431 -3.876 -1.061 1.00 94.94 92 LEU A CA 1
ATOM 731 C C . LEU A 1 92 ? -1.681 -3.432 -2.507 1.00 94.94 92 LEU A C 1
ATOM 733 O O . LEU A 1 92 ? -2.708 -3.753 -3.106 1.00 94.94 92 LEU A O 1
ATOM 737 N N . MET A 1 93 ? -0.705 -2.757 -3.115 1.00 91.94 93 MET A N 1
ATOM 738 C CA . MET A 1 93 ? -0.726 -2.533 -4.562 1.00 91.94 93 MET A CA 1
ATOM 739 C C . MET A 1 93 ? -0.442 -3.832 -5.312 1.00 91.94 93 MET A C 1
ATOM 741 O O . MET A 1 93 ? 0.509 -4.552 -5.002 1.00 91.94 93 MET A O 1
ATOM 745 N N . GLN A 1 94 ? -1.234 -4.104 -6.344 1.00 86.94 94 GLN A N 1
ATOM 746 C CA . GLN A 1 94 ? -1.051 -5.273 -7.198 1.00 86.94 94 GLN A CA 1
ATOM 747 C C . GLN A 1 94 ? 0.082 -5.054 -8.226 1.00 86.94 94 GLN A C 1
ATOM 749 O O . GLN A 1 94 ? -0.161 -4.816 -9.410 1.00 86.94 94 GLN A O 1
ATOM 754 N N . GLU A 1 95 ? 1.339 -5.168 -7.793 1.00 85.38 95 GLU A N 1
ATOM 755 C CA . GLU A 1 95 ? 2.513 -5.082 -8.674 1.00 85.38 95 GLU A CA 1
ATOM 756 C C . GLU A 1 95 ? 3.460 -6.268 -8.476 1.00 85.38 95 GLU A C 1
ATOM 758 O O . GLU A 1 95 ? 3.948 -6.511 -7.376 1.00 85.38 95 GLU A O 1
ATOM 763 N N . SER A 1 96 ? 3.793 -6.977 -9.560 1.00 83.75 96 SER A N 1
ATOM 764 C CA . SER A 1 96 ? 4.672 -8.158 -9.505 1.00 83.75 96 SER A CA 1
ATOM 765 C C . SER A 1 96 ? 6.092 -7.842 -9.028 1.00 83.75 96 SER A C 1
ATOM 767 O O . SER A 1 96 ? 6.759 -8.719 -8.476 1.00 83.75 96 SER A O 1
ATOM 769 N N . ARG A 1 97 ? 6.544 -6.596 -9.227 1.00 86.94 97 ARG A N 1
ATOM 770 C CA . ARG A 1 97 ? 7.853 -6.107 -8.779 1.00 86.94 97 ARG A CA 1
ATOM 771 C C . ARG A 1 97 ? 7.939 -5.863 -7.271 1.00 86.94 97 ARG A C 1
ATOM 773 O O . ARG A 1 97 ? 9.053 -5.770 -6.768 1.00 86.94 97 ARG A O 1
ATOM 780 N N . LEU A 1 98 ? 6.812 -5.758 -6.556 1.00 90.44 98 LEU A N 1
ATOM 781 C CA . LEU A 1 98 ? 6.787 -5.561 -5.102 1.00 90.44 98 LEU A CA 1
ATOM 782 C C . LEU A 1 98 ? 6.969 -6.894 -4.379 1.00 90.44 98 LEU A C 1
ATOM 784 O O . LEU A 1 98 ? 6.013 -7.565 -3.990 1.00 90.44 98 LEU A O 1
ATOM 788 N N . LEU A 1 99 ? 8.229 -7.265 -4.171 1.00 92.25 99 LEU A N 1
ATOM 789 C CA . LEU A 1 99 ? 8.605 -8.527 -3.541 1.00 92.25 99 LEU A CA 1
ATOM 790 C C . LEU A 1 99 ? 8.124 -8.636 -2.086 1.00 92.25 99 LEU A C 1
ATOM 792 O O . LEU A 1 99 ? 7.867 -9.732 -1.593 1.00 92.25 99 LEU A O 1
ATOM 796 N N . SER A 1 100 ? 7.960 -7.500 -1.409 1.00 93.38 100 SER A N 1
ATOM 797 C CA . SER A 1 100 ? 7.464 -7.423 -0.031 1.00 93.38 100 SER A CA 1
ATOM 798 C C . SER A 1 100 ? 6.017 -7.902 0.135 1.00 93.38 100 SER A C 1
ATOM 800 O O . SER A 1 100 ? 5.619 -8.227 1.252 1.00 93.38 100 SER A O 1
ATOM 802 N N . ASN A 1 101 ? 5.238 -7.994 -0.949 1.00 93.75 101 ASN A N 1
ATOM 803 C CA . ASN A 1 101 ? 3.859 -8.480 -0.891 1.00 93.75 101 ASN A CA 1
ATOM 804 C C . ASN A 1 101 ? 3.798 -10.005 -0.732 1.00 93.75 101 ASN A C 1
ATOM 806 O O . ASN A 1 101 ? 2.967 -10.505 0.019 1.00 93.75 101 ASN A O 1
ATOM 810 N N . TYR A 1 102 ? 4.685 -10.756 -1.395 1.00 91.94 102 TYR A N 1
ATOM 811 C CA . TYR A 1 102 ? 4.580 -12.218 -1.488 1.00 91.94 102 TYR A CA 1
ATOM 812 C C . TYR A 1 102 ? 4.509 -12.954 -0.142 1.00 91.94 102 TYR A C 1
ATOM 814 O O . TYR A 1 102 ? 3.666 -13.841 -0.029 1.00 91.94 102 TYR A O 1
ATOM 822 N N . PRO A 1 103 ? 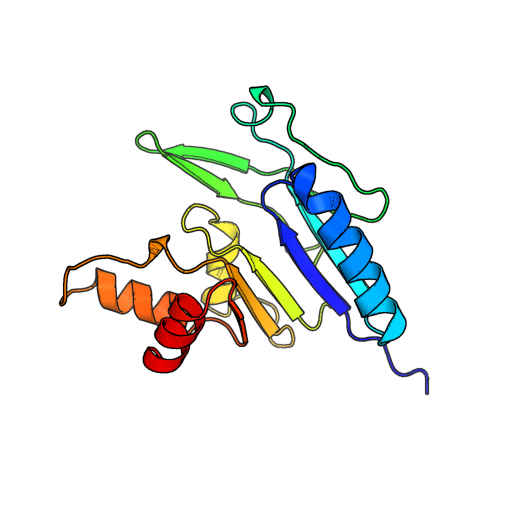5.294 -12.605 0.899 1.00 91.31 103 PRO A N 1
ATOM 823 C CA . PRO A 1 103 ? 5.136 -13.229 2.213 1.00 91.31 103 PRO A CA 1
ATOM 824 C C . PRO A 1 103 ? 3.700 -13.154 2.750 1.00 91.31 103 PRO A C 1
ATOM 826 O O . PRO A 1 103 ? 3.194 -14.126 3.300 1.00 91.31 103 PRO A O 1
ATOM 829 N N . TRP A 1 104 ? 3.014 -12.029 2.545 1.00 90.81 104 TRP A N 1
ATOM 830 C CA . TRP A 1 104 ? 1.639 -11.830 3.005 1.00 90.81 104 TRP A CA 1
ATOM 831 C C . TRP A 1 104 ? 0.643 -12.658 2.191 1.00 90.81 104 TRP A C 1
ATOM 833 O O . TRP A 1 104 ? -0.230 -13.296 2.769 1.00 90.81 104 TRP A O 1
ATOM 843 N N . LEU A 1 105 ? 0.846 -12.742 0.875 1.00 89.31 105 LEU A N 1
ATOM 844 C CA . LEU A 1 105 ? 0.034 -13.557 -0.040 1.00 89.31 105 LEU A CA 1
ATOM 845 C C . LEU A 1 105 ? 0.191 -15.067 0.202 1.00 89.31 105 LEU A C 1
ATOM 847 O O . LEU A 1 105 ? -0.694 -15.857 -0.114 1.00 89.31 105 LEU A O 1
ATOM 851 N N . PHE A 1 106 ? 1.324 -15.491 0.767 1.00 88.44 106 PHE A N 1
ATOM 852 C CA . PHE A 1 106 ? 1.553 -16.877 1.183 1.00 88.44 106 PHE A CA 1
ATOM 853 C C . PHE A 1 106 ? 1.131 -17.163 2.628 1.00 88.44 106 PHE A C 1
ATOM 855 O O . PHE A 1 106 ? 1.409 -18.249 3.137 1.00 88.44 106 PHE A O 1
ATOM 862 N N . GLY A 1 107 ? 0.451 -16.220 3.289 1.00 83.75 107 GLY A N 1
ATOM 863 C CA . GLY A 1 107 ? -0.039 -16.395 4.655 1.00 83.75 107 GLY A CA 1
ATOM 864 C C . GLY A 1 107 ? 1.060 -16.346 5.720 1.00 83.75 107 GLY A C 1
ATOM 865 O O . GLY A 1 107 ? 0.853 -16.819 6.834 1.00 83.75 107 GLY A O 1
ATOM 866 N N . TRP A 1 108 ? 2.233 -15.787 5.406 1.00 85.38 108 TRP A N 1
ATOM 867 C CA . TRP A 1 108 ? 3.317 -15.564 6.375 1.00 85.38 108 TRP A CA 1
ATOM 868 C C . TRP A 1 108 ? 3.160 -14.240 7.144 1.00 85.38 108 TRP A C 1
ATOM 870 O O . TRP A 1 108 ? 4.023 -13.875 7.944 1.00 85.38 108 TRP A O 1
ATOM 880 N N . GLY A 1 109 ? 2.070 -13.505 6.899 1.00 81.62 109 GLY A N 1
ATOM 881 C CA . GLY A 1 109 ? 1.668 -12.335 7.679 1.00 81.62 109 GLY A CA 1
ATOM 882 C C . GLY A 1 109 ? 1.023 -12.699 9.029 1.00 81.62 109 GLY A C 1
ATOM 883 O O . GLY A 1 109 ? 0.811 -13.876 9.334 1.00 81.62 109 GLY A O 1
ATOM 884 N N . PRO A 1 110 ? 0.704 -11.702 9.873 1.00 83.88 110 PRO A N 1
ATOM 885 C CA . PRO A 1 110 ? -0.044 -11.922 11.109 1.00 83.88 110 PRO A CA 1
ATOM 886 C C . PRO A 1 110 ? -1.429 -12.518 10.819 1.00 83.88 110 PRO A C 1
ATOM 888 O O . PRO A 1 110 ? -2.189 -11.958 10.037 1.00 83.88 110 PRO A O 1
ATOM 891 N N . ARG A 1 111 ? -1.791 -13.618 11.496 1.00 79.06 111 ARG A N 1
ATOM 892 C CA . ARG A 1 111 ? -3.061 -14.343 11.262 1.00 79.06 111 ARG A CA 1
ATOM 893 C C . ARG A 1 111 ? -4.332 -13.507 11.442 1.00 79.06 111 ARG A C 1
ATOM 895 O O . ARG A 1 111 ? -5.360 -13.863 10.884 1.00 79.06 111 ARG A O 1
ATOM 902 N N . ALA A 1 112 ? -4.280 -12.458 12.258 1.00 85.56 112 ALA A N 1
ATOM 903 C CA . ALA A 1 112 ? -5.435 -11.607 12.545 1.00 85.56 112 ALA A CA 1
ATOM 904 C C . ALA A 1 112 ? -5.628 -10.474 11.521 1.00 85.56 112 ALA A C 1
ATOM 906 O O . ALA A 1 112 ? -6.657 -9.807 11.548 1.00 85.56 112 ALA A O 1
ATOM 907 N N . THR A 1 113 ? -4.654 -10.243 10.640 1.00 92.25 113 THR A N 1
ATOM 908 C CA . THR A 1 113 ? -4.680 -9.135 9.685 1.00 92.25 113 THR A CA 1
ATOM 909 C C . THR A 1 113 ? -5.201 -9.625 8.343 1.00 92.25 113 THR A C 1
ATOM 911 O O . THR A 1 113 ? -4.588 -10.490 7.719 1.00 92.25 113 THR A O 1
ATOM 914 N N . ARG A 1 114 ? -6.306 -9.039 7.882 1.00 94.81 114 ARG A N 1
ATOM 915 C CA . ARG A 1 114 ? -6.821 -9.271 6.531 1.00 94.81 114 ARG A CA 1
ATOM 916 C C . ARG A 1 114 ? -5.955 -8.555 5.506 1.00 94.81 114 ARG A C 1
ATOM 918 O O . ARG A 1 114 ? -5.378 -7.500 5.784 1.00 94.81 114 ARG A O 1
ATOM 925 N N . VAL A 1 115 ? -5.895 -9.097 4.302 1.00 95.31 115 VAL A N 1
ATOM 926 C CA . VAL A 1 115 ? -5.150 -8.529 3.180 1.00 95.31 115 VAL A CA 1
ATOM 927 C C . VAL A 1 115 ? -6.124 -8.194 2.063 1.00 95.31 115 VAL A C 1
ATOM 929 O O . VAL A 1 115 ? -6.987 -8.992 1.719 1.00 95.31 115 VAL A O 1
ATOM 932 N N . ALA A 1 116 ? -5.976 -7.017 1.469 1.00 95.25 116 ALA A N 1
ATOM 933 C CA . ALA A 1 116 ? -6.710 -6.629 0.278 1.00 95.25 116 ALA A CA 1
ATOM 934 C C . ALA A 1 116 ? -5.765 -6.177 -0.824 1.00 95.25 116 ALA A C 1
ATOM 936 O O . ALA A 1 116 ? -4.667 -5.684 -0.558 1.00 95.25 116 ALA A O 1
ATOM 937 N N . TYR A 1 117 ? -6.229 -6.263 -2.062 1.00 93.81 117 TYR A N 1
ATOM 938 C CA . TYR A 1 117 ? -5.567 -5.618 -3.182 1.00 93.81 117 TYR A CA 1
ATOM 939 C C . TYR A 1 117 ? -6.220 -4.308 -3.578 1.00 93.81 117 TYR A C 1
ATOM 941 O O . TYR A 1 117 ? -7.434 -4.143 -3.507 1.00 93.81 117 TYR A O 1
ATOM 949 N N . TRP A 1 118 ? -5.390 -3.403 -4.088 1.00 92.19 118 TRP A N 1
ATOM 950 C CA . TRP A 1 118 ? -5.816 -2.216 -4.806 1.00 92.19 118 TRP A CA 1
ATOM 951 C C . TRP A 1 118 ? -5.088 -2.133 -6.148 1.00 92.19 118 TRP A C 1
ATOM 953 O O . TRP A 1 118 ? -3.855 -2.082 -6.206 1.00 92.19 118 TRP A O 1
ATOM 963 N N . GLY A 1 119 ? -5.841 -2.139 -7.250 1.00 85.00 119 GLY A N 1
ATOM 964 C CA . GLY A 1 119 ? -5.248 -2.114 -8.582 1.00 85.00 119 GLY A CA 1
ATOM 965 C C . GLY A 1 119 ? -6.233 -2.356 -9.720 1.00 85.00 119 GLY A C 1
ATOM 966 O O . GLY A 1 119 ? -7.428 -2.560 -9.521 1.00 85.00 119 GLY A O 1
ATOM 967 N N . HIS A 1 120 ? -5.710 -2.277 -10.939 1.00 72.12 120 HIS A N 1
ATOM 968 C CA . HIS A 1 120 ? -6.480 -2.368 -12.181 1.00 72.12 120 HIS A CA 1
ATOM 969 C C . HIS A 1 120 ? -6.433 -3.756 -12.837 1.00 72.12 120 HIS A C 1
ATOM 971 O O . HIS A 1 120 ? -6.804 -3.876 -14.000 1.00 72.12 120 HIS A O 1
ATOM 977 N N . GLY A 1 121 ? -5.822 -4.769 -12.211 1.00 62.44 121 GLY A N 1
ATOM 978 C CA . GLY A 1 121 ? -5.762 -6.141 -12.741 1.00 62.44 121 GLY A CA 1
ATOM 979 C C . GLY A 1 121 ? -4.899 -6.359 -13.999 1.00 62.44 121 GLY A C 1
ATOM 980 O O . GLY A 1 121 ? -4.423 -7.469 -14.212 1.00 62.44 121 GLY A O 1
ATOM 981 N N . ARG A 1 122 ? -4.647 -5.320 -14.821 1.00 55.91 122 ARG A N 1
ATOM 982 C CA . ARG A 1 122 ? -4.063 -5.404 -16.184 1.00 55.91 122 ARG A CA 1
ATOM 983 C C . ARG A 1 122 ? -2.796 -6.241 -16.326 1.00 55.91 122 ARG A C 1
ATOM 985 O O . ARG A 1 122 ? -2.644 -6.870 -17.363 1.00 55.91 122 ARG A O 1
ATOM 992 N N . ASN A 1 123 ? -1.916 -6.311 -15.322 1.00 52.31 123 ASN A N 1
ATOM 993 C CA . ASN A 1 123 ? -0.698 -7.133 -15.425 1.00 52.31 123 ASN A CA 1
ATOM 994 C C . ASN A 1 123 ? -0.989 -8.641 -15.579 1.00 52.31 123 ASN A C 1
ATOM 996 O O . ASN A 1 123 ? -0.085 -9.418 -15.885 1.00 52.31 123 ASN A O 1
ATOM 1000 N N . PHE A 1 124 ? -2.241 -9.059 -15.384 1.00 52.19 124 PHE A N 1
ATOM 1001 C CA . PHE A 1 124 ? -2.666 -10.447 -15.490 1.00 52.19 124 PHE A CA 1
ATOM 1002 C C . PHE A 1 124 ? -3.313 -10.794 -16.832 1.00 52.19 124 PHE A C 1
ATOM 1004 O O . PHE A 1 124 ? -3.466 -11.984 -17.097 1.00 52.19 124 PHE A O 1
ATOM 1011 N N . GLN A 1 125 ? -3.571 -9.826 -17.720 1.00 48.78 125 GLN A N 1
ATOM 1012 C CA . GLN A 1 125 ? -3.993 -10.112 -19.095 1.00 48.78 125 GLN A CA 1
ATOM 1013 C C . GLN A 1 125 ? -2.843 -10.798 -19.852 1.00 48.78 125 GLN A C 1
ATOM 1015 O O . GLN A 1 125 ? -1.888 -10.157 -20.280 1.00 48.78 125 GLN A O 1
ATOM 1020 N N . SER A 1 126 ? -2.892 -12.125 -19.977 1.00 46.19 126 SER A N 1
ATOM 1021 C CA . SER A 1 126 ? -2.136 -12.839 -21.008 1.00 46.19 126 SER A CA 1
ATOM 1022 C C . SER A 1 126 ? -3.043 -13.818 -21.723 1.00 46.19 126 SER A C 1
ATOM 1024 O O . SER A 1 126 ? -3.737 -14.595 -21.081 1.00 46.19 126 SER A O 1
ATOM 1026 N N . GLU A 1 127 ? -2.940 -13.827 -23.041 1.00 48.28 127 GLU A N 1
ATOM 1027 C CA . GLU A 1 127 ? -3.773 -14.572 -23.988 1.00 48.28 127 GLU A CA 1
ATOM 1028 C C . GLU A 1 127 ? -3.376 -16.060 -24.127 1.00 48.28 127 GLU A C 1
ATOM 1030 O O . GLU A 1 127 ? -3.595 -16.671 -25.167 1.00 48.28 127 GLU A O 1
ATOM 1035 N N . ALA A 1 128 ? -2.754 -16.660 -23.104 1.00 49.94 128 ALA A N 1
ATOM 1036 C CA . ALA A 1 128 ? -2.244 -18.033 -23.160 1.00 49.94 128 ALA A CA 1
ATOM 1037 C C . ALA A 1 128 ? -3.053 -18.958 -22.223 1.00 49.94 128 ALA A C 1
ATOM 1039 O O . ALA A 1 128 ? -2.827 -18.930 -21.013 1.00 49.94 128 ALA A O 1
ATOM 1040 N N . PRO A 1 129 ? -3.965 -19.798 -22.750 1.00 52.66 129 PRO A N 1
ATOM 1041 C CA . PRO A 1 129 ? -5.010 -20.472 -21.968 1.00 52.66 129 PRO A CA 1
ATOM 1042 C C . PRO A 1 129 ? -4.550 -21.692 -21.145 1.00 52.66 129 PRO A C 1
ATOM 1044 O O . PRO A 1 129 ? -5.379 -22.379 -20.554 1.00 52.66 129 PRO A O 1
ATOM 1047 N N . SER A 1 130 ? -3.250 -22.004 -21.072 1.00 58.53 130 SER A N 1
ATOM 1048 C CA . SER A 1 130 ? -2.769 -23.183 -20.335 1.00 58.53 130 SER A CA 1
ATOM 1049 C C . SER A 1 130 ? -1.338 -23.038 -19.815 1.00 58.53 130 SER A C 1
ATOM 1051 O O . SER A 1 130 ? -0.433 -22.677 -20.569 1.00 58.53 130 SER A O 1
ATOM 1053 N N . GLY A 1 131 ? -1.103 -23.390 -18.544 1.00 70.69 131 GLY A N 1
ATOM 1054 C CA . GLY A 1 131 ? 0.245 -23.587 -17.997 1.00 70.69 131 GLY A CA 1
ATOM 1055 C C . GLY A 1 131 ? 0.414 -23.219 -16.521 1.00 70.69 131 GLY A C 1
ATOM 1056 O O . GLY A 1 131 ? -0.483 -22.690 -15.868 1.00 70.69 131 GLY A O 1
ATOM 1057 N N . TRP A 1 132 ? 1.616 -23.468 -15.992 1.00 71.75 132 TRP A N 1
ATOM 1058 C CA . TRP A 1 132 ? 2.013 -23.105 -14.622 1.00 71.75 132 TRP A CA 1
ATOM 1059 C C . TRP A 1 132 ? 1.875 -21.602 -14.338 1.00 71.75 132 TRP A C 1
ATOM 1061 O O . TRP A 1 132 ? 1.575 -21.209 -13.213 1.00 71.75 132 TRP A O 1
ATOM 1071 N N . ARG A 1 133 ? 2.048 -20.767 -15.371 1.00 70.06 133 ARG A N 1
ATOM 1072 C CA . ARG A 1 133 ? 1.888 -19.311 -15.286 1.00 70.06 133 ARG A CA 1
ATOM 1073 C C . ARG A 1 133 ? 0.456 -18.918 -14.956 1.00 70.06 133 ARG A C 1
ATOM 1075 O O . ARG A 1 133 ? 0.270 -18.041 -14.126 1.00 70.06 133 ARG A O 1
ATOM 1082 N N . GLU A 1 134 ? -0.531 -19.585 -15.544 1.00 74.50 134 GLU A N 1
ATOM 1083 C CA . GLU A 1 134 ? -1.939 -19.278 -15.289 1.00 74.50 134 GLU A CA 1
ATOM 1084 C C . GLU A 1 134 ? -2.363 -19.716 -13.884 1.00 74.50 134 GLU A C 1
ATOM 1086 O O . GLU A 1 134 ? -2.994 -18.962 -13.153 1.00 74.50 134 GLU A O 1
ATOM 1091 N N . ARG A 1 135 ? -1.891 -20.881 -13.424 1.00 76.56 135 ARG A N 1
ATOM 1092 C CA . ARG A 1 135 ? -2.125 -21.329 -12.038 1.00 76.56 135 ARG A CA 1
ATOM 1093 C C . ARG A 1 135 ? -1.492 -20.385 -11.020 1.00 76.56 135 ARG A C 1
ATOM 1095 O O . ARG A 1 135 ? -2.089 -20.099 -9.988 1.00 76.56 135 ARG A O 1
ATOM 1102 N N . TRP A 1 136 ? -0.286 -19.891 -11.310 1.00 78.38 136 TRP A N 1
ATOM 1103 C CA . TRP A 1 136 ? 0.355 -18.869 -10.486 1.00 78.38 136 TRP A CA 1
ATOM 1104 C C . TRP A 1 136 ? -0.464 -17.578 -10.468 1.00 78.38 136 TRP A C 1
ATOM 1106 O O . TRP A 1 136 ? -0.635 -16.975 -9.414 1.00 78.38 136 TR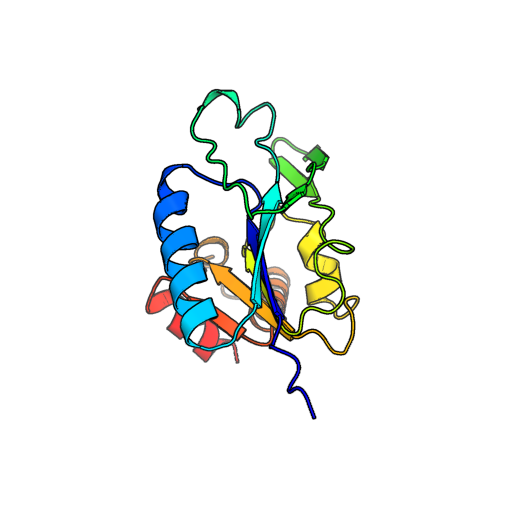P A O 1
ATOM 1116 N N . LYS A 1 137 ? -1.007 -17.176 -11.618 1.00 75.75 137 LYS A N 1
ATOM 1117 C CA . LYS A 1 137 ? -1.839 -15.984 -11.742 1.00 75.75 137 LYS A CA 1
ATOM 1118 C C . LYS A 1 137 ? -3.115 -16.070 -10.924 1.00 75.75 137 LYS A C 1
ATOM 1120 O O . LYS A 1 137 ? -3.342 -15.197 -10.094 1.00 75.75 137 LYS A O 1
ATOM 1125 N N . GLN A 1 138 ? -3.884 -17.137 -11.122 1.00 78.38 138 GLN A N 1
ATOM 1126 C CA . GLN A 1 138 ? -5.098 -17.409 -10.358 1.00 78.38 138 GLN A CA 1
ATOM 1127 C C . GLN A 1 138 ? -4.794 -17.447 -8.862 1.00 78.38 138 GLN A C 1
ATOM 1129 O O . GLN A 1 138 ? -5.424 -16.730 -8.096 1.00 78.38 138 GLN A O 1
ATOM 1134 N N . ARG A 1 139 ? -3.739 -18.170 -8.458 1.00 83.62 139 ARG A N 1
ATOM 1135 C CA . ARG A 1 139 ? -3.310 -18.218 -7.056 1.00 83.62 139 ARG A CA 1
ATOM 1136 C C . ARG A 1 139 ? -3.023 -16.832 -6.487 1.00 83.62 139 ARG A C 1
ATOM 1138 O O . ARG A 1 139 ? -3.400 -16.572 -5.355 1.00 83.62 139 ARG A O 1
ATOM 1145 N N . MET A 1 140 ? -2.325 -15.969 -7.225 1.00 84.19 140 MET A N 1
ATOM 1146 C CA . MET A 1 140 ? -2.062 -14.602 -6.769 1.00 84.19 140 MET A CA 1
ATOM 1147 C C . MET A 1 140 ? -3.363 -13.797 -6.677 1.00 84.19 140 MET A C 1
ATOM 1149 O O . MET A 1 140 ? -3.559 -13.101 -5.688 1.00 84.19 140 MET A O 1
ATOM 1153 N N . LEU A 1 141 ? -4.272 -13.921 -7.648 1.00 83.06 141 LEU A N 1
ATOM 1154 C CA . LEU A 1 141 ? -5.550 -13.203 -7.638 1.00 83.06 141 LEU A CA 1
ATOM 1155 C C . LEU A 1 141 ? -6.423 -13.546 -6.420 1.00 83.06 141 LEU A C 1
ATOM 1157 O O . LEU A 1 141 ? -6.984 -12.642 -5.804 1.00 83.06 141 LEU A O 1
ATOM 1161 N N . THR A 1 142 ? -6.474 -14.823 -6.043 1.00 85.25 142 THR A N 1
ATOM 1162 C CA . THR A 1 142 ? -7.304 -15.335 -4.939 1.00 85.25 142 THR A CA 1
ATOM 1163 C C . THR A 1 142 ? -6.548 -15.426 -3.605 1.00 85.25 142 THR A C 1
ATOM 1165 O O . THR A 1 142 ? -7.000 -16.090 -2.678 1.00 85.25 142 THR A O 1
ATOM 1168 N N . SER A 1 143 ? -5.361 -14.815 -3.493 1.00 87.94 143 SER A N 1
ATOM 1169 C CA . SER A 1 143 ? -4.527 -14.869 -2.274 1.00 87.94 143 SER A CA 1
ATOM 1170 C C . SER A 1 143 ? -4.810 -13.762 -1.252 1.00 87.94 143 SER A C 1
ATOM 1172 O O . SER A 1 143 ? -4.057 -13.601 -0.292 1.00 87.94 143 SER A O 1
ATOM 1174 N N . VAL A 1 144 ? -5.872 -12.985 -1.461 1.00 91.62 144 VAL A N 1
ATOM 1175 C CA . VAL A 1 144 ? -6.275 -11.864 -0.603 1.00 91.62 144 VAL A CA 1
ATOM 1176 C C . VAL A 1 144 ? -7.734 -12.016 -0.189 1.00 91.62 144 VAL A C 1
ATOM 1178 O O . VAL A 1 144 ? -8.522 -12.631 -0.900 1.00 91.62 144 VAL A O 1
ATOM 1181 N N . ASP A 1 145 ? -8.103 -11.413 0.936 1.00 92.19 145 ASP A N 1
ATOM 1182 C CA . ASP A 1 145 ? -9.467 -11.434 1.467 1.00 92.19 145 ASP A CA 1
ATOM 1183 C C . ASP A 1 145 ? -10.410 -10.468 0.732 1.00 92.19 145 ASP A C 1
ATOM 1185 O O . ASP A 1 145 ? -11.629 -10.611 0.818 1.00 92.19 145 ASP A O 1
ATOM 1189 N N . TRP A 1 146 ? -9.872 -9.437 0.063 1.00 92.31 146 TRP A N 1
ATOM 1190 C CA . TRP A 1 146 ? -10.684 -8.411 -0.599 1.00 92.31 146 TRP A CA 1
ATOM 1191 C C . TRP A 1 146 ? -9.993 -7.733 -1.788 1.00 92.31 146 TRP A C 1
ATOM 1193 O O . TRP A 1 146 ? -8.766 -7.657 -1.869 1.00 92.31 146 TRP A O 1
ATOM 1203 N N . TRP A 1 147 ? -10.797 -7.145 -2.675 1.00 91.69 147 TRP A N 1
ATOM 1204 C CA . TRP A 1 147 ? -10.339 -6.359 -3.818 1.00 91.69 147 TRP A CA 1
ATOM 1205 C C . TRP A 1 147 ? -10.991 -4.976 -3.878 1.00 91.69 147 TRP A C 1
ATOM 1207 O O . TRP A 1 147 ? -12.211 -4.833 -3.860 1.00 91.69 147 TRP A O 1
ATOM 1217 N N . PHE A 1 148 ? -10.159 -3.951 -4.035 1.00 90.88 148 PHE A N 1
ATOM 1218 C CA . PHE A 1 148 ? -10.548 -2.607 -4.453 1.00 90.88 148 PHE A CA 1
ATOM 1219 C C . PHE A 1 148 ? -10.192 -2.444 -5.936 1.00 90.88 148 PHE A C 1
ATOM 1221 O O . PHE A 1 148 ? -9.102 -1.992 -6.299 1.00 90.88 148 PHE A O 1
ATOM 1228 N N . ALA A 1 149 ? -11.100 -2.895 -6.800 1.00 86.19 149 ALA A N 1
ATOM 1229 C CA . ALA A 1 149 ? -10.948 -2.847 -8.249 1.00 86.19 149 ALA A CA 1
ATOM 1230 C C . ALA A 1 149 ? -11.226 -1.438 -8.803 1.00 86.19 149 ALA A C 1
ATOM 1232 O O . ALA A 1 149 ? -12.186 -0.783 -8.407 1.00 86.19 149 ALA A O 1
ATOM 1233 N N . TYR A 1 150 ? -10.400 -0.981 -9.750 1.00 79.06 150 TYR A N 1
ATOM 1234 C CA . TYR A 1 150 ? -10.606 0.305 -10.440 1.00 79.06 150 TYR A CA 1
ATOM 1235 C C . TYR A 1 150 ? -11.556 0.229 -11.641 1.00 79.06 150 TYR A C 1
ATOM 1237 O O . TYR A 1 150 ? -12.024 1.265 -12.107 1.00 79.06 150 TYR A O 1
ATOM 1245 N N . THR A 1 151 ? -11.778 -0.962 -12.196 1.00 80.25 151 THR A N 1
ATOM 1246 C CA . THR A 1 151 ? -12.592 -1.157 -13.401 1.00 80.25 151 THR A CA 1
ATOM 1247 C C . THR A 1 151 ? -13.518 -2.348 -13.227 1.00 80.25 151 THR A C 1
ATOM 1249 O O . THR A 1 151 ? -13.142 -3.323 -12.573 1.00 80.25 151 THR A O 1
ATOM 1252 N N . GLU A 1 152 ? -14.685 -2.293 -13.870 1.00 80.19 152 GLU A N 1
ATOM 1253 C CA . GLU A 1 152 ? -15.644 -3.408 -13.922 1.00 80.19 152 GLU A CA 1
ATOM 1254 C C . GLU A 1 152 ? -14.977 -4.681 -14.448 1.00 80.19 152 GLU A C 1
ATOM 1256 O O . GLU A 1 152 ? -15.027 -5.710 -13.795 1.00 80.19 152 GLU A O 1
ATOM 1261 N N . MET A 1 153 ? -14.177 -4.569 -15.514 1.00 79.00 153 MET A N 1
ATOM 1262 C CA . MET A 1 153 ? -13.377 -5.683 -16.035 1.00 79.00 153 MET A CA 1
ATOM 1263 C C . MET A 1 153 ? -12.489 -6.351 -14.968 1.00 79.00 153 MET A C 1
ATOM 1265 O O . MET A 1 153 ? -12.307 -7.563 -14.985 1.00 79.00 153 MET A O 1
ATOM 1269 N N . THR A 1 154 ? -11.895 -5.582 -14.046 1.00 77.50 154 THR A N 1
ATOM 1270 C CA . THR A 1 154 ? -11.086 -6.170 -12.963 1.00 77.50 154 THR A CA 1
ATOM 1271 C C . THR A 1 154 ? -11.972 -6.903 -11.965 1.00 77.50 154 THR A C 1
ATOM 1273 O O . THR A 1 154 ? -11.594 -7.979 -11.510 1.00 77.50 154 THR A O 1
ATOM 1276 N N . ALA A 1 155 ? -13.133 -6.334 -11.632 1.00 81.94 155 ALA A N 1
ATOM 1277 C CA . ALA A 1 155 ? -14.103 -6.981 -10.759 1.00 81.94 155 ALA A CA 1
ATOM 1278 C C . ALA A 1 155 ? -14.594 -8.302 -11.372 1.00 81.94 155 ALA A C 1
ATOM 1280 O O . ALA A 1 155 ? -14.549 -9.322 -10.694 1.00 81.94 155 ALA A O 1
ATOM 1281 N N . ASP A 1 156 ? -14.926 -8.313 -12.665 1.00 82.00 156 ASP A N 1
ATOM 1282 C CA . ASP A 1 156 ? -15.360 -9.513 -13.387 1.00 82.00 156 ASP A CA 1
ATOM 1283 C C . ASP A 1 156 ? -14.292 -10.611 -13.371 1.00 82.00 156 ASP A C 1
ATOM 1285 O O . ASP A 1 156 ? -14.596 -11.764 -13.072 1.00 82.00 156 ASP A O 1
ATOM 1289 N N . ILE A 1 157 ? -13.029 -10.258 -13.641 1.00 79.81 157 ILE A N 1
ATOM 1290 C CA . ILE A 1 157 ? -11.907 -11.209 -13.603 1.00 79.81 157 ILE A CA 1
ATOM 1291 C C . ILE A 1 157 ? -11.754 -11.820 -12.207 1.00 79.81 157 ILE A C 1
ATOM 1293 O O . ILE A 1 157 ? -11.553 -13.027 -12.091 1.00 79.81 157 ILE A O 1
ATOM 1297 N N . VAL A 1 158 ? -11.833 -11.004 -11.152 1.00 79.75 158 VAL A N 1
ATOM 1298 C CA . VAL A 1 158 ? -11.720 -11.485 -9.768 1.00 79.75 158 VAL A CA 1
ATOM 1299 C C . VAL A 1 158 ? -12.903 -12.391 -9.427 1.00 79.75 158 VAL A C 1
ATOM 1301 O O . VAL A 1 158 ? -12.682 -13.505 -8.972 1.00 79.75 158 VAL A O 1
ATOM 1304 N N . CYS A 1 159 ? -14.136 -11.979 -9.733 1.00 80.75 159 CYS A N 1
ATOM 1305 C CA . CYS A 1 159 ? -15.334 -12.784 -9.486 1.00 80.75 159 CYS A CA 1
ATOM 1306 C C . CYS A 1 159 ? -15.335 -14.119 -10.248 1.00 80.75 159 CYS A C 1
ATOM 1308 O O . CYS A 1 159 ? -15.865 -15.106 -9.746 1.00 80.75 159 CYS A O 1
ATOM 1310 N N . GLN A 1 160 ? -14.749 -14.167 -11.448 1.00 79.69 160 GLN A N 1
ATOM 1311 C CA . GLN A 1 160 ? -14.597 -15.407 -12.217 1.00 79.69 160 GLN A CA 1
ATOM 1312 C C . GLN A 1 160 ? -13.480 -16.312 -11.680 1.00 79.69 160 GLN A C 1
ATOM 1314 O O . GLN A 1 160 ? -13.529 -17.524 -11.889 1.00 79.69 160 GLN A O 1
ATOM 1319 N N . ALA A 1 161 ? -12.467 -15.744 -11.021 1.00 72.94 161 ALA A N 1
ATOM 1320 C CA . ALA A 1 161 ? -11.333 -16.494 -10.489 1.00 72.94 161 ALA A CA 1
ATOM 1321 C C . ALA A 1 161 ? -11.654 -17.250 -9.184 1.00 72.94 161 ALA A C 1
ATOM 1323 O O . ALA A 1 161 ? -10.933 -18.199 -8.865 1.00 72.94 161 ALA A O 1
ATOM 1324 N N . GLY A 1 162 ? -12.730 -16.869 -8.482 1.00 57.97 162 GLY A N 1
ATOM 1325 C CA . GLY A 1 162 ? -13.186 -17.458 -7.215 1.00 57.97 162 GLY A CA 1
ATOM 1326 C C . GLY A 1 162 ? -12.814 -16.607 -6.012 1.00 57.97 162 GLY A C 1
ATOM 1327 O O . GLY A 1 162 ? -12.533 -17.215 -4.958 1.00 57.97 162 GLY A O 1
#

Sequence (162 aa):
MSVSRPRVAVLQHRLLHYRLGLFEQLRIACESRGLDLQLIHGDATPTEAVRKDTGTLPWATTVKNRVWNVAGRDLLWQPFREAVQGCDLVVLMQESRLLSNYPWLFGWGPRATRVAYWGHGRNFQSEAPSGWRERWKQRMLTSVDWWFAYTEMTADIVCQAG

Secondary structure (DSSP, 8-state):
---PPPEEEEEESS-BGGGHHHHHHHHHHHHTTT-EEEEEEEPPPHHHHTT--B---TTSEEE--EEEEETTEEEEE---TTTTTT-SEEEEE--TTBGGGHHHHTT-S-TT-EEEEEE--GGG-----SSHHHHHHHHHHTSSSEEEESSHHHHHHHHHH-

Foldseek 3Di:
DPDPQAEEEEEEQFAFQVCPVVVVVVCVVCVVVSHHYEYEYEHQDPVRVVVVRGDDDPRYHYFYWDWDQDPNDIAIETPCQVVCPPHQEYEDEPDPSHPNCVCVLVVVHDPNHFYEYEDALVVLDDPDPDDPSNVVSLSSLPSGPYYDHPDPVNVVVSVVSD

pLDDT: mean 84.62, std 12.9, range [41.56, 97.38]

Organism: Hemiselmis andersenii (NCBI:txid464988)